Protein AF-A0A517TDH5-F1 (afdb_monomer)

Foldseek 3Di:
DDDPDDLVRLLVLLLVVVVPDPDQDDLVVSCVVVVHDQVVQCVRDVVGPCRSCVSNVHDRPDPPPVPDDLLNLLLLQLQQCVVVVHRDDQVSSCVSPVDHSVVVCVVQVDPVLSVVQSVCCVVPVDGDVPGDDPPPPVPDPCPPDDPPDPPPDPDDPPPPDDPDDDDD

Secondary structure (DSSP, 8-state):
---S--HHHHHHHHHHHHHH--S---HHHHHHHHT--HHHHHHH-TTHHHHHHHHHT------------HHHHHHHHHHHHHHHTSPPPHHHHHHHH---HHHHHHHHSSHHHHHHHHHHHHHHSS--SSPPP----TT-TTTT-PPP---TT-PPP-----------

Sequence (168 aa):
MPRRHSRQKLIEALRVFATTDEGPINMRRFCRHLGTGHTTVTYYFDGGWAELCDEAGIDPEQPSSKKYTHTELLQAYGSIGWHLRKYPTWPELTAFTGISHTTWRDYFQTKRTLELSYLHYETTGQIPNPLPEPTVNPADPQAGMLPSFLMPGMTPPNDTKKPTTNKG

pLDDT: mean 81.3, std 16.83, range [42.84, 96.31]

Radius of gyration: 24.06 Å; Cα contacts (8 Å, |Δi|>4): 110; chains: 1; bounding box: 54×59×59 Å

Mean predicted aligned error: 13.01 Å

Nearest PDB structures (foldseek):
  2xsj-assembly1_F  TM=7.634E-01  e=5.591E-01  Desulfomicrobium norvegicum
  3or2-assembly1_F  TM=7.621E-01  e=1.270E+00  Megalodesulfovibrio gigas
  2gfn-assembly1_A  TM=6.733E-01  e=2.318E+00  Rhodococcus jostii RHA1
  5cxg-assembly1_B  TM=3.054E-01  e=2.732E+00  Mycobacterium tuberculosis H37Rv

Structure (mmCIF, N/CA/C/O backbone):
data_AF-A0A517TDH5-F1
#
_entry.id   AF-A0A517TDH5-F1
#
loop_
_atom_site.group_PDB
_atom_site.id
_atom_site.type_symbol
_atom_site.label_atom_id
_atom_site.label_alt_id
_atom_site.label_comp_id
_atom_site.label_asym_id
_atom_site.label_entity_id
_atom_site.label_seq_id
_atom_site.pdbx_PDB_ins_code
_atom_site.Cartn_x
_atom_site.Cartn_y
_atom_site.Cartn_z
_atom_site.occupancy
_atom_site.B_iso_or_equiv
_atom_site.auth_seq_id
_atom_site.auth_comp_id
_atom_site.auth_asym_id
_atom_site.auth_atom_id
_atom_site.pdbx_PDB_model_num
ATOM 1 N N . MET A 1 1 ? 21.498 18.532 -28.269 1.00 49.94 1 MET A N 1
ATOM 2 C CA . MET A 1 1 ? 21.965 17.624 -27.197 1.00 49.94 1 MET A CA 1
ATOM 3 C C . MET A 1 1 ? 21.827 16.188 -27.691 1.00 49.94 1 MET A C 1
ATOM 5 O O . MET A 1 1 ? 20.699 15.784 -27.955 1.00 49.94 1 MET A O 1
ATOM 9 N N . PRO A 1 2 ? 22.922 15.439 -27.904 1.00 56.12 2 PRO A N 1
ATOM 10 C CA . PRO A 1 2 ? 22.844 14.035 -28.306 1.00 56.12 2 PRO A CA 1
ATOM 11 C C . PRO A 1 2 ? 22.155 13.205 -27.213 1.00 56.12 2 PRO A C 1
ATOM 13 O O . PRO A 1 2 ? 22.394 13.406 -26.019 1.00 56.12 2 PRO A O 1
ATOM 16 N N . ARG A 1 3 ? 21.264 12.294 -27.615 1.00 67.69 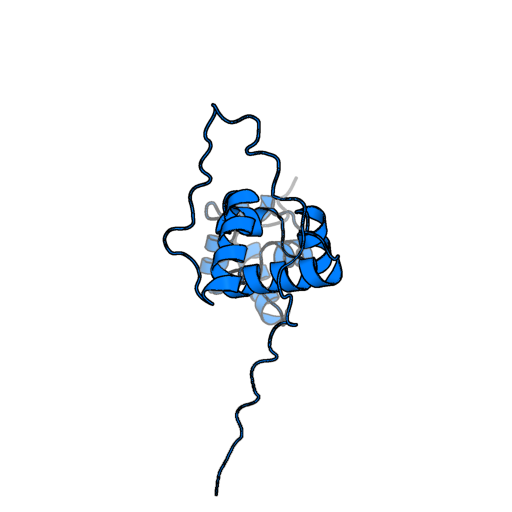3 ARG A N 1
ATOM 17 C CA . ARG A 1 3 ? 20.526 11.432 -26.683 1.00 67.69 3 ARG A CA 1
ATOM 18 C C . ARG A 1 3 ? 21.509 10.454 -26.032 1.00 67.69 3 ARG A C 1
ATOM 20 O O . ARG A 1 3 ? 22.170 9.690 -26.724 1.00 67.69 3 ARG A O 1
ATOM 27 N N . ARG A 1 4 ? 21.616 10.481 -24.697 1.00 76.19 4 ARG A N 1
ATOM 28 C CA . ARG A 1 4 ? 22.526 9.599 -23.929 1.00 76.19 4 ARG A CA 1
ATOM 29 C C . ARG A 1 4 ? 22.097 8.124 -23.922 1.00 76.19 4 ARG A C 1
ATOM 31 O O . ARG A 1 4 ? 22.927 7.239 -23.685 1.00 76.19 4 ARG A O 1
ATOM 38 N N . HIS A 1 5 ? 20.817 7.872 -24.190 1.00 83.75 5 HIS A N 1
ATOM 39 C CA . HIS A 1 5 ? 20.205 6.548 -24.186 1.00 83.75 5 HIS A CA 1
ATOM 40 C C . HIS A 1 5 ? 19.442 6.313 -25.487 1.00 83.75 5 HIS A C 1
ATOM 42 O O . HIS A 1 5 ? 18.888 7.246 -26.064 1.00 83.75 5 HIS A O 1
ATOM 48 N N . SER A 1 6 ? 19.429 5.062 -25.925 1.00 92.12 6 SER A N 1
ATOM 49 C CA . SER A 1 6 ? 18.528 4.538 -26.945 1.00 92.12 6 SER A CA 1
ATOM 50 C C . SER A 1 6 ? 17.673 3.447 -26.306 1.00 92.12 6 SER A C 1
ATOM 52 O O . SER A 1 6 ? 18.049 2.893 -25.271 1.00 92.12 6 SER A O 1
ATOM 54 N N . ARG A 1 7 ? 16.544 3.119 -26.935 1.00 94.00 7 ARG A N 1
ATOM 55 C CA . ARG A 1 7 ? 15.651 2.037 -26.502 1.00 94.00 7 ARG A CA 1
ATOM 56 C C . ARG A 1 7 ? 16.407 0.714 -26.319 1.00 94.00 7 ARG A C 1
ATOM 58 O O . ARG A 1 7 ? 16.384 0.144 -25.235 1.00 94.00 7 ARG A O 1
ATOM 65 N N . GLN A 1 8 ? 17.199 0.322 -27.323 1.00 94.81 8 GLN A N 1
ATOM 66 C CA . GLN A 1 8 ? 18.060 -0.871 -27.289 1.00 94.81 8 GLN A CA 1
ATOM 67 C C . GLN A 1 8 ? 19.021 -0.869 -26.091 1.00 94.81 8 GLN A C 1
ATOM 69 O O . GLN A 1 8 ? 19.140 -1.856 -25.372 1.00 94.81 8 GLN A O 1
ATOM 74 N N . LYS A 1 9 ? 19.664 0.278 -25.833 1.00 94.31 9 LYS A N 1
ATOM 75 C CA . LYS A 1 9 ? 20.631 0.428 -24.741 1.00 94.31 9 LYS A CA 1
ATOM 76 C C . LYS A 1 9 ? 19.979 0.273 -23.366 1.00 94.31 9 LYS A C 1
ATOM 78 O O . LYS A 1 9 ? 20.641 -0.180 -22.441 1.00 94.31 9 LYS A O 1
ATOM 83 N N . LEU A 1 10 ? 18.709 0.657 -23.212 1.00 95.19 10 LEU A N 1
ATOM 84 C CA . LEU A 1 10 ? 17.968 0.466 -21.961 1.00 95.19 10 LEU A CA 1
ATOM 85 C C . LEU A 1 10 ? 17.626 -1.009 -21.726 1.00 95.19 10 LEU A C 1
ATOM 87 O O . LEU A 1 10 ? 17.785 -1.478 -20.603 1.00 95.19 10 LEU A O 1
ATOM 91 N N . ILE A 1 11 ? 17.243 -1.738 -22.777 1.00 96.31 11 ILE A N 1
ATOM 92 C CA . ILE A 1 11 ? 16.960 -3.182 -22.716 1.00 96.31 11 ILE A CA 1
ATOM 93 C C . ILE A 1 11 ? 18.229 -3.955 -22.340 1.00 96.31 11 ILE A C 1
ATOM 95 O O . ILE A 1 11 ? 18.223 -4.754 -21.406 1.00 96.31 11 ILE A O 1
ATOM 99 N N . GLU A 1 12 ? 19.343 -3.681 -23.023 1.00 95.75 12 GLU A N 1
ATOM 100 C CA . GLU A 1 12 ? 20.635 -4.308 -22.722 1.00 95.75 12 GLU A CA 1
ATOM 101 C C . GLU A 1 12 ? 21.112 -3.977 -21.306 1.00 95.75 12 GLU A C 1
ATOM 103 O O . GLU A 1 12 ? 21.515 -4.872 -20.565 1.00 95.75 12 GLU A O 1
ATOM 108 N N . ALA A 1 13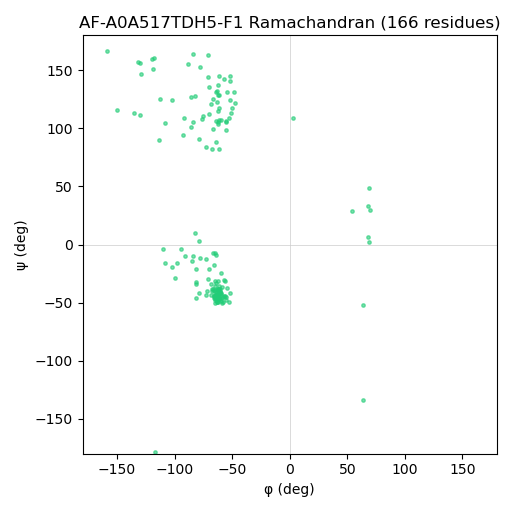 ? 21.009 -2.709 -20.895 1.00 95.12 13 ALA A N 1
ATOM 109 C CA . ALA A 1 13 ? 21.366 -2.303 -19.542 1.00 95.12 13 ALA A CA 1
ATOM 110 C C . ALA A 1 13 ? 20.515 -3.014 -18.483 1.00 95.12 13 ALA A C 1
ATOM 112 O O . ALA A 1 13 ? 21.045 -3.382 -17.437 1.00 95.12 13 ALA A O 1
ATOM 113 N N . LEU A 1 14 ? 19.220 -3.228 -18.741 1.00 95.31 14 LEU A N 1
ATOM 114 C CA . LEU A 1 14 ? 18.351 -3.951 -17.819 1.00 95.31 14 LEU A CA 1
ATOM 115 C C . LEU A 1 14 ? 18.742 -5.433 -17.714 1.00 95.31 14 LEU A C 1
ATOM 117 O O . LEU A 1 14 ? 18.775 -5.964 -16.607 1.00 95.31 14 LEU A O 1
ATOM 121 N N . ARG A 1 15 ? 19.113 -6.082 -18.825 1.00 94.75 15 ARG A N 1
ATOM 122 C CA . ARG A 1 15 ? 19.623 -7.465 -18.811 1.00 94.75 15 ARG A CA 1
ATOM 123 C C . ARG A 1 15 ? 20.904 -7.591 -17.991 1.00 94.75 15 ARG A C 1
ATOM 125 O O . ARG A 1 15 ? 21.001 -8.473 -17.145 1.00 94.75 15 ARG A O 1
ATOM 132 N N . VAL A 1 16 ? 21.857 -6.678 -18.186 1.00 94.19 16 VAL A N 1
ATOM 133 C CA . VAL A 1 16 ? 23.100 -6.658 -17.394 1.00 94.19 16 VAL A CA 1
ATOM 134 C C . VAL A 1 16 ? 22.799 -6.403 -15.917 1.00 94.19 16 VAL A C 1
ATOM 136 O O . VAL A 1 16 ? 23.340 -7.087 -15.047 1.00 94.19 16 VAL A O 1
ATOM 139 N N . PHE A 1 17 ? 21.900 -5.462 -15.625 1.00 93.44 17 PHE A N 1
ATOM 140 C CA . PHE A 1 17 ? 21.471 -5.167 -14.261 1.00 93.44 17 PHE A CA 1
ATOM 141 C C . PHE A 1 17 ? 20.868 -6.401 -13.574 1.00 93.44 17 PHE A C 1
ATOM 143 O O . PHE A 1 17 ? 21.279 -6.725 -12.463 1.00 93.44 17 PHE A O 1
ATOM 150 N N . ALA A 1 18 ? 19.988 -7.137 -14.257 1.00 91.44 18 ALA A N 1
ATOM 151 C CA . ALA A 1 18 ? 19.375 -8.363 -13.744 1.00 91.44 18 ALA A CA 1
ATOM 152 C C . ALA A 1 18 ? 20.387 -9.480 -13.445 1.00 91.44 18 ALA A C 1
ATOM 154 O O . ALA A 1 18 ? 20.177 -10.264 -12.530 1.00 91.44 18 ALA A O 1
ATOM 155 N N . THR A 1 19 ? 21.493 -9.552 -14.193 1.00 90.69 19 THR A N 1
ATOM 156 C CA . THR A 1 19 ? 22.564 -10.530 -13.925 1.00 90.69 19 THR A CA 1
ATOM 157 C C . THR A 1 19 ? 23.533 -10.106 -12.822 1.00 90.69 19 THR A C 1
ATOM 159 O O . THR A 1 19 ? 24.241 -10.949 -12.281 1.00 90.69 19 THR A O 1
ATOM 162 N N . THR A 1 20 ? 23.607 -8.808 -12.516 1.00 89.38 20 THR A N 1
ATOM 163 C CA . THR A 1 20 ? 24.620 -8.250 -11.603 1.00 89.38 20 THR A CA 1
ATOM 164 C C . THR A 1 20 ? 24.067 -8.010 -10.198 1.00 89.38 20 THR A C 1
ATOM 166 O O . THR A 1 20 ? 24.824 -8.029 -9.231 1.00 89.38 20 THR A O 1
ATOM 169 N N . ASP A 1 21 ? 22.768 -7.738 -10.069 1.00 84.50 21 ASP A N 1
ATOM 170 C CA . ASP A 1 21 ? 22.131 -7.399 -8.797 1.00 84.50 21 ASP A CA 1
ATOM 171 C C . ASP A 1 21 ? 21.369 -8.611 -8.233 1.00 84.50 21 ASP A C 1
ATOM 173 O O . ASP A 1 21 ? 20.493 -9.160 -8.891 1.00 84.50 21 ASP A O 1
ATOM 177 N N . GLU A 1 22 ? 21.683 -9.020 -7.001 1.00 77.44 22 GLU A N 1
ATOM 178 C CA . GLU A 1 22 ? 21.047 -10.168 -6.324 1.00 77.44 22 GLU A CA 1
ATOM 179 C C . GLU A 1 22 ? 19.699 -9.826 -5.651 1.00 77.44 22 GLU A C 1
ATOM 181 O O . GLU A 1 22 ? 19.178 -10.607 -4.857 1.00 77.44 22 GLU A O 1
ATOM 186 N N . GLY A 1 23 ? 19.131 -8.642 -5.899 1.00 80.31 23 GLY A N 1
ATOM 187 C CA . GLY A 1 23 ? 17.903 -8.188 -5.245 1.00 80.31 23 GLY A CA 1
ATOM 188 C C . GLY A 1 23 ? 16.724 -7.954 -6.194 1.00 80.31 23 GLY A C 1
ATOM 189 O O . GLY A 1 23 ? 16.851 -8.086 -7.409 1.00 80.31 23 GLY A O 1
ATOM 190 N N . PRO A 1 24 ? 15.578 -7.506 -5.649 1.00 82.50 24 PRO A N 1
ATOM 191 C CA . PRO A 1 24 ? 14.369 -7.297 -6.432 1.00 82.50 24 PRO A CA 1
ATOM 192 C C . PRO A 1 24 ? 14.595 -6.252 -7.523 1.00 82.50 24 PRO A C 1
ATOM 194 O O . PRO A 1 24 ? 15.070 -5.133 -7.254 1.00 82.50 24 PRO A O 1
ATOM 197 N N . ILE A 1 25 ? 14.228 -6.614 -8.751 1.00 88.06 25 ILE A N 1
ATOM 198 C CA . ILE A 1 25 ? 14.361 -5.760 -9.928 1.00 88.06 25 ILE A CA 1
ATOM 199 C C . ILE A 1 25 ? 13.143 -4.839 -9.983 1.00 88.06 25 ILE A C 1
ATOM 201 O O . ILE A 1 25 ? 12.039 -5.236 -10.337 1.00 88.06 25 ILE A O 1
ATOM 205 N N . ASN A 1 26 ? 13.348 -3.567 -9.648 1.00 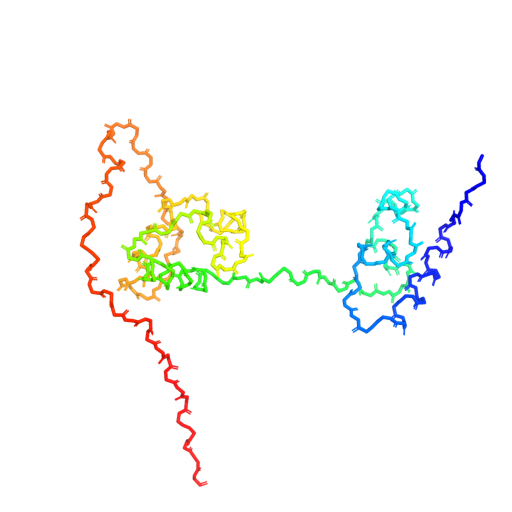90.12 26 ASN A N 1
ATOM 206 C CA . ASN A 1 26 ? 12.323 -2.540 -9.797 1.00 90.12 26 ASN A CA 1
ATOM 207 C C . ASN A 1 26 ? 12.864 -1.314 -10.531 1.00 90.12 26 ASN A C 1
ATOM 209 O O . ASN A 1 26 ? 14.063 -1.017 -10.490 1.00 90.12 26 ASN A O 1
ATOM 213 N N . MET A 1 27 ? 11.947 -0.562 -11.148 1.00 91.81 27 MET A N 1
ATOM 214 C CA . MET A 1 27 ? 12.269 0.613 -11.959 1.00 91.81 27 MET A CA 1
ATOM 215 C C . MET A 1 27 ? 13.168 1.606 -11.223 1.00 91.81 27 MET A C 1
ATOM 217 O O . MET A 1 27 ? 14.112 2.139 -11.803 1.00 91.81 27 MET A O 1
ATOM 221 N N . ARG A 1 28 ? 12.907 1.845 -9.932 1.00 90.62 28 ARG A N 1
ATOM 222 C CA . ARG A 1 28 ? 13.663 2.813 -9.132 1.00 90.62 28 ARG A CA 1
ATOM 223 C C . ARG A 1 28 ? 15.118 2.385 -8.955 1.00 90.62 28 ARG A C 1
ATOM 225 O O . ARG A 1 28 ? 16.010 3.219 -9.100 1.00 90.62 28 ARG A O 1
ATOM 232 N N . ARG A 1 29 ? 15.372 1.112 -8.635 1.00 90.69 29 ARG A N 1
ATOM 233 C CA . ARG A 1 29 ? 16.738 0.581 -8.497 1.00 90.69 29 ARG A CA 1
ATOM 234 C C . ARG A 1 29 ? 17.465 0.586 -9.831 1.00 90.69 29 ARG A C 1
ATOM 236 O O . ARG A 1 29 ? 18.588 1.075 -9.876 1.00 90.69 29 ARG A O 1
ATOM 243 N N . PHE A 1 30 ? 16.801 0.157 -10.902 1.00 93.56 30 PHE A N 1
ATOM 244 C CA . PHE A 1 30 ? 17.366 0.201 -12.247 1.00 93.56 30 PHE A CA 1
ATOM 245 C C . PHE A 1 30 ? 17.749 1.630 -12.663 1.00 93.56 30 PHE A C 1
ATOM 247 O O . PHE A 1 30 ? 18.889 1.887 -13.045 1.00 93.56 30 PHE A O 1
ATOM 254 N N . CYS A 1 31 ? 16.836 2.594 -12.504 1.00 93.19 31 CYS A N 1
ATOM 255 C CA . CYS A 1 31 ? 17.091 3.999 -12.826 1.00 93.19 31 CYS A CA 1
ATOM 256 C C . CYS A 1 31 ? 18.245 4.571 -11.991 1.00 93.19 31 CYS A C 1
ATOM 258 O O . CYS A 1 31 ? 19.108 5.267 -12.527 1.00 93.19 31 CYS A O 1
ATOM 260 N N . ARG A 1 32 ? 18.313 4.227 -10.696 1.00 92.25 32 ARG A N 1
ATOM 261 C CA . ARG A 1 32 ? 19.420 4.615 -9.809 1.00 92.25 32 ARG A CA 1
ATOM 262 C C . ARG A 1 32 ? 20.753 4.012 -10.252 1.00 92.25 32 ARG A C 1
ATOM 264 O O . ARG A 1 32 ? 21.745 4.729 -10.250 1.00 92.25 32 ARG A O 1
ATOM 271 N N . HIS A 1 33 ? 20.769 2.735 -10.630 1.00 91.06 33 HIS A N 1
ATOM 272 C CA . HIS A 1 33 ? 21.962 2.044 -11.122 1.00 91.06 33 HIS A CA 1
ATOM 273 C C . HIS A 1 33 ? 22.473 2.671 -12.424 1.00 91.06 33 HIS A C 1
ATOM 275 O O . HIS A 1 33 ? 23.662 2.931 -12.569 1.00 91.06 33 HIS A O 1
ATOM 281 N N . LEU A 1 34 ? 21.561 2.995 -13.342 1.00 91.62 34 LEU A N 1
ATOM 282 C CA . LEU A 1 34 ? 21.897 3.611 -14.622 1.00 91.62 34 LEU A CA 1
ATOM 283 C C . LEU A 1 34 ? 22.200 5.121 -14.516 1.00 91.62 34 LEU A C 1
ATOM 285 O O . LEU A 1 34 ? 22.672 5.723 -15.478 1.00 91.62 34 LEU A O 1
ATOM 289 N N . GLY A 1 35 ? 21.901 5.753 -13.375 1.00 92.19 35 GLY A N 1
ATOM 290 C CA . GLY A 1 35 ? 22.023 7.203 -13.194 1.00 92.19 35 GLY A CA 1
ATOM 291 C C . GLY A 1 35 ? 21.018 8.003 -14.031 1.00 92.19 35 GLY A C 1
ATOM 292 O O . GLY A 1 35 ? 21.333 9.096 -14.502 1.00 92.19 35 GLY A O 1
ATOM 293 N N . THR A 1 36 ? 19.820 7.456 -14.252 1.00 91.62 36 THR A N 1
ATOM 294 C CA . THR A 1 36 ? 18.761 8.062 -15.076 1.00 91.62 36 THR A CA 1
ATOM 295 C C . THR A 1 36 ? 17.494 8.328 -14.268 1.00 91.62 36 THR A C 1
ATOM 297 O O . THR A 1 36 ? 17.287 7.770 -13.193 1.00 91.62 36 THR A O 1
ATOM 300 N N . GLY A 1 37 ? 16.640 9.223 -14.771 1.00 91.38 37 GLY A N 1
ATOM 301 C CA . GLY A 1 37 ? 15.326 9.486 -14.185 1.00 91.38 37 GLY A CA 1
ATOM 302 C C . GLY A 1 37 ? 14.251 8.555 -14.745 1.00 91.38 37 GLY A C 1
ATOM 303 O O . GLY A 1 37 ? 14.349 8.111 -15.888 1.00 91.38 37 GLY A O 1
ATOM 304 N N . HIS A 1 38 ? 13.175 8.341 -13.982 1.00 92.06 38 HIS A N 1
ATOM 305 C CA . HIS A 1 38 ? 12.033 7.511 -14.402 1.00 92.06 38 HIS A CA 1
ATOM 306 C C . HIS A 1 38 ? 11.408 7.986 -15.724 1.00 92.06 38 HIS A C 1
ATOM 308 O O . HIS A 1 38 ? 10.961 7.172 -16.526 1.00 92.06 38 HIS A O 1
ATOM 314 N N . THR A 1 39 ? 11.453 9.298 -15.984 1.00 92.38 39 THR A N 1
ATOM 315 C CA . THR A 1 39 ? 10.978 9.915 -17.231 1.00 92.38 39 THR A CA 1
ATOM 316 C C . THR A 1 39 ? 11.693 9.392 -18.472 1.00 92.38 39 THR A C 1
ATOM 318 O O . THR A 1 39 ? 11.139 9.444 -19.563 1.00 92.38 39 THR A O 1
ATOM 321 N N . THR A 1 40 ? 12.918 8.877 -18.327 1.00 93.06 40 THR A N 1
ATOM 322 C CA . THR A 1 40 ? 13.656 8.272 -19.441 1.00 93.06 40 THR A CA 1
ATOM 323 C C . THR A 1 40 ? 12.992 6.968 -19.866 1.00 93.06 40 THR A C 1
ATOM 325 O O . THR A 1 40 ? 12.812 6.749 -21.056 1.00 93.06 40 THR A O 1
ATOM 328 N N . VAL A 1 41 ? 12.574 6.129 -18.915 1.00 92.94 41 VAL A N 1
ATOM 329 C CA . VAL A 1 41 ? 11.895 4.860 -19.216 1.00 92.94 41 VAL A CA 1
ATOM 330 C C . VAL A 1 41 ? 10.551 5.133 -19.886 1.00 92.94 41 VAL A C 1
ATOM 332 O O . VAL A 1 41 ? 10.315 4.638 -20.979 1.00 92.94 41 VAL A O 1
ATOM 335 N N . THR A 1 42 ? 9.729 6.012 -19.308 1.00 93.12 42 THR A N 1
ATOM 336 C CA . THR A 1 42 ? 8.415 6.366 -19.879 1.00 93.12 42 THR A CA 1
ATOM 337 C C . THR A 1 42 ? 8.499 7.093 -21.222 1.00 93.12 42 THR A C 1
ATOM 339 O O . THR A 1 42 ? 7.502 7.205 -21.914 1.00 93.12 42 THR A O 1
ATOM 342 N N . TYR A 1 43 ? 9.659 7.654 -21.578 1.00 93.50 43 TYR A N 1
ATOM 343 C CA . TYR A 1 43 ? 9.862 8.305 -22.874 1.00 93.50 43 TYR A CA 1
ATOM 344 C C . TYR A 1 43 ? 10.164 7.306 -24.000 1.00 93.50 43 TYR A C 1
ATOM 346 O O . TYR A 1 43 ? 9.844 7.576 -25.153 1.00 93.50 43 TYR A O 1
ATOM 354 N N . TYR A 1 44 ? 10.835 6.190 -23.693 1.00 94.19 44 TYR A N 1
ATOM 355 C CA . TYR A 1 44 ? 11.218 5.178 -24.691 1.00 94.19 44 TYR A CA 1
ATOM 356 C C . TYR A 1 44 ? 10.262 3.983 -24.760 1.00 94.19 44 TYR A C 1
ATOM 358 O O . TYR A 1 44 ? 10.331 3.232 -25.734 1.00 94.19 44 TYR A O 1
ATOM 366 N N . PHE A 1 45 ? 9.424 3.813 -23.739 1.00 94.38 45 PHE A N 1
ATOM 367 C CA . PHE A 1 45 ? 8.478 2.714 -23.587 1.00 94.38 45 PHE A CA 1
ATOM 368 C C . PHE A 1 45 ? 7.139 3.299 -23.135 1.00 94.38 45 PHE A C 1
ATOM 370 O O . PHE A 1 45 ? 7.041 3.831 -22.024 1.00 94.38 45 PHE A O 1
ATOM 377 N N . ASP A 1 46 ? 6.123 3.215 -23.991 1.00 91.38 46 ASP A N 1
ATOM 378 C CA . ASP A 1 46 ? 4.782 3.753 -23.733 1.00 91.38 46 ASP A CA 1
ATOM 379 C C . ASP A 1 46 ? 4.073 2.957 -22.622 1.00 91.38 46 ASP A C 1
ATOM 381 O O . ASP A 1 46 ? 3.370 3.525 -21.785 1.00 91.38 46 ASP A O 1
ATOM 385 N N . GLY A 1 47 ? 4.333 1.648 -22.544 1.00 88.25 47 GLY A N 1
ATOM 386 C CA . GLY A 1 47 ? 3.953 0.769 -21.434 1.00 88.25 47 GLY A CA 1
ATOM 387 C C . GLY A 1 47 ? 4.872 0.887 -20.210 1.00 88.25 47 GLY A C 1
ATOM 388 O O . GLY A 1 47 ? 4.701 0.171 -19.219 1.00 88.25 47 GLY A O 1
ATOM 389 N N . GLY A 1 48 ? 5.851 1.795 -20.250 1.00 92.69 48 GLY A N 1
ATOM 390 C CA . GLY A 1 48 ? 6.742 2.120 -19.145 1.00 92.69 48 GLY A CA 1
ATOM 391 C C . GLY A 1 48 ? 7.623 0.950 -18.708 1.00 92.69 48 GLY A C 1
ATOM 392 O O . GLY A 1 48 ? 8.262 0.282 -19.515 1.00 92.69 48 GLY A O 1
ATOM 393 N N . TRP A 1 49 ? 7.700 0.730 -17.393 1.00 93.69 49 TRP A N 1
ATOM 394 C CA . TRP A 1 49 ? 8.548 -0.314 -16.811 1.00 93.69 49 TRP A CA 1
ATOM 395 C C . TRP A 1 49 ? 8.154 -1.725 -17.253 1.00 93.69 49 TRP A C 1
ATOM 397 O O . TRP A 1 49 ? 9.034 -2.543 -17.493 1.00 93.69 49 TRP A O 1
ATOM 407 N N . ALA A 1 50 ? 6.852 -1.993 -17.375 1.00 91.56 50 ALA A N 1
ATOM 408 C CA . ALA A 1 50 ? 6.358 -3.310 -17.759 1.00 91.56 50 ALA A CA 1
ATOM 409 C C . ALA A 1 50 ? 6.808 -3.683 -19.180 1.00 91.56 50 ALA A C 1
ATOM 411 O O . ALA A 1 50 ? 7.364 -4.758 -19.365 1.00 91.56 50 ALA A O 1
ATOM 412 N N . GLU A 1 51 ? 6.665 -2.768 -20.148 1.00 94.25 51 GLU A N 1
ATOM 413 C CA . GLU A 1 51 ? 7.119 -2.982 -21.535 1.00 94.25 51 GLU A CA 1
ATOM 414 C C . GLU A 1 51 ? 8.639 -3.200 -21.611 1.00 94.25 51 GLU A C 1
ATOM 416 O O . GLU A 1 51 ? 9.106 -4.125 -22.273 1.00 94.25 51 GLU A O 1
ATOM 421 N N . LEU A 1 52 ? 9.423 -2.398 -20.881 1.00 95.25 52 LEU A N 1
ATOM 422 C CA . LEU A 1 52 ? 10.878 -2.563 -20.832 1.00 95.25 52 LEU A CA 1
ATOM 423 C C . LEU A 1 52 ? 11.287 -3.938 -20.265 1.00 95.25 52 LEU A C 1
ATOM 425 O O . LEU A 1 52 ? 12.232 -4.548 -20.769 1.00 95.25 52 LEU A O 1
ATOM 429 N N . CYS A 1 53 ? 10.605 -4.422 -19.225 1.00 94.00 53 CYS A N 1
ATOM 430 C CA . CYS A 1 53 ? 10.845 -5.748 -18.654 1.00 94.00 53 CYS A CA 1
ATOM 431 C C . CYS A 1 53 ? 10.486 -6.873 -19.634 1.00 94.00 53 CYS A C 1
ATOM 433 O O . CYS A 1 53 ? 11.314 -7.761 -19.848 1.00 94.00 53 CYS A O 1
ATOM 435 N N . ASP A 1 54 ? 9.325 -6.778 -20.286 1.00 94.12 54 ASP A N 1
ATOM 436 C CA . ASP A 1 54 ? 8.870 -7.734 -21.304 1.00 94.12 54 ASP A CA 1
ATOM 437 C C . ASP A 1 54 ? 9.900 -7.878 -22.431 1.00 94.12 54 ASP A C 1
ATOM 439 O O . ASP A 1 54 ? 10.328 -8.981 -22.774 1.00 94.12 54 ASP A O 1
ATOM 443 N N . GLU A 1 55 ? 10.395 -6.762 -22.962 1.00 95.81 55 GLU A N 1
ATOM 444 C CA . GLU A 1 55 ? 11.401 -6.786 -24.026 1.00 95.81 55 GLU A CA 1
ATOM 445 C C . GLU A 1 55 ? 12.782 -7.247 -23.572 1.00 95.81 55 GLU A C 1
ATOM 447 O O . GLU A 1 55 ? 13.563 -7.828 -24.341 1.00 95.81 55 GLU A O 1
ATOM 452 N N . ALA A 1 56 ? 13.110 -7.002 -22.308 1.00 93.69 56 ALA A N 1
ATOM 453 C CA . ALA A 1 56 ? 14.314 -7.545 -21.715 1.00 93.69 56 ALA A CA 1
ATOM 454 C C . ALA A 1 56 ? 14.202 -9.054 -21.449 1.00 93.69 56 ALA A C 1
ATOM 456 O O . ALA A 1 56 ? 15.246 -9.678 -21.250 1.00 93.69 56 ALA A O 1
ATOM 457 N N . GLY A 1 57 ? 13.001 -9.639 -21.533 1.00 93.75 57 GLY A N 1
ATOM 458 C CA . GLY A 1 57 ? 12.731 -11.035 -21.194 1.00 93.75 57 GLY A CA 1
ATOM 459 C C . GLY A 1 57 ? 12.837 -11.289 -19.691 1.00 93.75 57 GLY A C 1
ATOM 460 O O . GLY A 1 57 ? 13.252 -12.370 -19.279 1.00 93.75 57 GLY A O 1
ATOM 461 N N . ILE A 1 58 ? 12.547 -10.270 -18.882 1.00 89.56 58 ILE A N 1
ATOM 462 C CA . ILE A 1 58 ? 12.633 -10.312 -17.425 1.00 89.56 58 ILE A CA 1
ATOM 463 C C . ILE A 1 58 ? 11.219 -10.205 -16.887 1.00 89.56 58 ILE A C 1
ATOM 465 O O . ILE A 1 58 ? 10.528 -9.235 -17.180 1.00 89.56 58 ILE A O 1
ATOM 469 N N . ASP A 1 59 ? 10.816 -11.165 -16.061 1.00 82.69 59 ASP A N 1
ATOM 470 C CA . ASP A 1 59 ? 9.590 -11.026 -15.284 1.00 82.69 59 ASP A CA 1
ATOM 471 C C . ASP A 1 59 ? 9.841 -9.953 -14.212 1.00 82.69 59 ASP A C 1
ATOM 473 O O . ASP A 1 59 ? 10.720 -10.143 -13.357 1.00 82.69 59 ASP A O 1
ATOM 477 N N . PRO A 1 60 ? 9.182 -8.779 -14.276 1.00 71.31 60 PRO A N 1
ATOM 478 C CA . PRO A 1 60 ? 9.322 -7.803 -13.218 1.00 71.31 60 PRO A CA 1
ATOM 479 C C . PRO A 1 60 ? 8.779 -8.457 -11.959 1.00 71.31 60 PRO A C 1
ATOM 481 O O . PRO A 1 60 ? 7.582 -8.732 -11.885 1.00 71.31 60 PRO A O 1
ATOM 484 N N . GLU A 1 61 ? 9.639 -8.683 -10.964 1.00 66.94 61 GLU A N 1
ATOM 485 C CA . GLU A 1 61 ? 9.168 -9.116 -9.657 1.00 66.94 61 GLU A CA 1
ATOM 486 C C . GLU A 1 61 ? 8.102 -8.110 -9.237 1.00 66.94 61 GLU A C 1
ATOM 488 O O . GLU A 1 61 ? 8.393 -6.923 -9.020 1.00 66.94 61 GLU A O 1
ATOM 493 N N . GLN A 1 62 ? 6.837 -8.556 -9.250 1.00 57.84 62 GLN A N 1
ATOM 494 C CA . GLN A 1 62 ? 5.749 -7.681 -8.871 1.00 57.84 62 GLN A CA 1
ATOM 495 C C . GLN A 1 62 ? 6.131 -7.174 -7.496 1.00 57.84 62 GLN A C 1
ATOM 497 O O . GLN A 1 6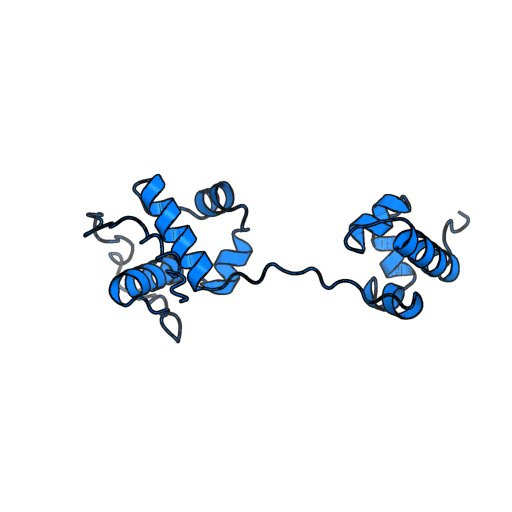2 ? 6.533 -7.998 -6.666 1.00 57.84 62 GLN A O 1
ATOM 502 N N . PRO A 1 63 ? 6.069 -5.852 -7.242 1.00 56.19 63 PRO A N 1
ATOM 503 C CA . PRO A 1 63 ? 6.294 -5.367 -5.901 1.00 56.19 63 PRO A CA 1
ATOM 504 C C . PRO A 1 63 ? 5.374 -6.212 -5.045 1.00 56.19 63 PRO A C 1
ATOM 506 O O . PRO A 1 63 ? 4.157 -6.176 -5.243 1.00 56.19 63 PRO A O 1
ATOM 509 N N . SER A 1 64 ? 5.954 -7.054 -4.187 1.00 53.72 64 SER A N 1
ATOM 510 C CA . SER A 1 64 ? 5.179 -7.834 -3.251 1.00 53.72 64 SER A CA 1
ATOM 511 C C . SER A 1 64 ? 4.625 -6.774 -2.316 1.00 53.72 64 SER A C 1
ATOM 513 O O . SER A 1 64 ? 5.241 -6.431 -1.306 1.00 53.72 64 SER A O 1
ATOM 515 N N . SER A 1 65 ? 3.529 -6.124 -2.715 1.00 59.12 65 SER A N 1
ATOM 516 C CA . SER A 1 65 ? 2.742 -5.288 -1.843 1.00 59.12 65 SER A CA 1
ATOM 517 C C . SER A 1 65 ? 2.433 -6.252 -0.731 1.00 59.12 65 SER A C 1
ATOM 519 O O . SER A 1 65 ? 1.738 -7.241 -0.975 1.00 59.12 65 SER A O 1
ATOM 521 N N . LYS A 1 66 ? 3.099 -6.087 0.409 1.00 62.78 66 LYS A N 1
ATOM 522 C CA . LYS A 1 66 ? 2.964 -7.009 1.522 1.00 62.78 66 LYS A CA 1
ATOM 523 C C . LYS A 1 66 ? 1.464 -7.040 1.793 1.00 62.78 66 LYS A C 1
ATOM 525 O O . LYS A 1 66 ? 0.892 -6.013 2.156 1.00 62.78 66 LYS A O 1
ATOM 530 N N . LYS A 1 67 ? 0.801 -8.136 1.412 1.00 79.25 67 LYS A N 1
ATOM 531 C CA . LYS A 1 67 ? -0.656 -8.220 1.467 1.00 79.25 67 LYS A CA 1
ATOM 532 C C . LYS A 1 67 ? -0.964 -8.485 2.923 1.00 79.25 67 LYS A C 1
ATOM 534 O O . LYS A 1 67 ? -0.920 -9.628 3.357 1.00 79.25 67 LYS A O 1
ATOM 539 N N . TYR A 1 68 ? -1.154 -7.412 3.678 1.00 88.19 68 TYR A N 1
ATOM 540 C CA . TYR A 1 68 ? -1.598 -7.518 5.054 1.00 88.19 68 TYR A CA 1
ATOM 541 C C . TYR A 1 68 ? -2.994 -8.126 5.057 1.00 88.19 68 TYR A C 1
ATOM 543 O O . TYR A 1 68 ? -3.871 -7.709 4.310 1.00 88.19 68 TYR A O 1
ATOM 551 N N . THR A 1 69 ? -3.217 -9.126 5.885 1.00 90.38 69 THR A N 1
ATOM 552 C CA . THR A 1 69 ? -4.565 -9.629 6.129 1.00 90.38 69 THR A CA 1
ATOM 553 C C . THR A 1 69 ? -5.296 -8.680 7.080 1.00 90.38 69 THR A C 1
ATOM 555 O O . THR A 1 69 ? -4.683 -8.021 7.922 1.00 90.38 69 THR A O 1
ATOM 558 N N . HIS A 1 70 ? -6.628 -8.627 6.994 1.00 91.56 70 HIS A N 1
ATOM 559 C CA . HIS A 1 70 ? -7.442 -7.865 7.951 1.00 91.56 70 HIS A CA 1
ATOM 560 C C . HIS A 1 70 ? -7.140 -8.280 9.400 1.00 91.56 70 HIS A C 1
ATOM 562 O O . HIS A 1 70 ? -7.055 -7.430 10.280 1.00 91.56 70 HIS A O 1
ATOM 568 N N . THR A 1 71 ? -6.908 -9.573 9.638 1.00 91.38 71 THR A N 1
ATOM 569 C CA . THR A 1 71 ? -6.531 -10.127 10.943 1.00 91.38 71 THR A CA 1
ATOM 570 C C . THR A 1 71 ? -5.206 -9.573 11.444 1.00 91.38 71 THR A C 1
ATOM 572 O O . THR A 1 71 ? -5.138 -9.143 12.589 1.00 91.38 71 THR A O 1
ATOM 575 N N . GLU A 1 72 ? -4.167 -9.534 10.605 1.00 93.56 72 GLU A N 1
ATOM 576 C CA . GLU A 1 72 ? -2.861 -8.982 10.994 1.00 93.56 72 GLU A CA 1
ATOM 577 C C . GLU A 1 72 ? -2.969 -7.499 11.355 1.00 93.56 72 GLU A C 1
ATOM 579 O O . GLU A 1 72 ? -2.384 -7.055 12.342 1.00 93.56 72 GLU A O 1
ATOM 584 N N . LEU A 1 73 ? -3.759 -6.738 10.593 1.00 95.12 73 LEU A N 1
ATOM 585 C CA . LEU A 1 73 ? -3.999 -5.326 10.876 1.00 95.12 73 LEU A CA 1
ATOM 586 C C . LEU A 1 73 ? -4.764 -5.135 12.197 1.00 95.12 73 LEU A C 1
ATOM 588 O O . LEU A 1 73 ? -4.369 -4.308 13.015 1.00 95.12 73 LEU A O 1
ATOM 592 N N . LEU A 1 74 ? -5.815 -5.916 12.459 1.00 95.44 74 LEU A N 1
ATOM 593 C CA . LEU A 1 74 ? -6.567 -5.830 13.719 1.00 95.44 74 LEU A CA 1
ATOM 594 C C . LEU A 1 74 ? -5.739 -6.277 14.929 1.00 95.44 74 LEU A C 1
ATOM 596 O O . LEU A 1 74 ? -5.808 -5.648 15.984 1.00 95.44 74 LEU A O 1
ATOM 600 N N . GLN A 1 75 ? -4.912 -7.312 14.778 1.00 93.69 75 GLN A N 1
ATOM 601 C CA . GLN A 1 75 ? -3.979 -7.741 15.819 1.00 93.69 75 GLN A CA 1
ATOM 602 C C . GLN A 1 75 ? -2.952 -6.648 16.120 1.00 93.69 75 GLN A C 1
ATOM 604 O O . GLN A 1 75 ? -2.772 -6.289 17.282 1.00 93.69 75 GLN A O 1
ATOM 609 N N . ALA A 1 76 ? -2.340 -6.058 15.088 1.00 94.38 76 ALA A N 1
ATOM 610 C CA . ALA A 1 76 ? -1.412 -4.945 15.259 1.00 94.38 76 ALA A CA 1
ATOM 611 C C . ALA A 1 76 ? -2.087 -3.745 15.943 1.00 94.38 76 ALA A C 1
ATOM 613 O O . ALA A 1 76 ? -1.512 -3.154 16.858 1.00 94.38 76 ALA A O 1
ATOM 614 N N . TYR A 1 77 ? -3.323 -3.418 15.556 1.00 96.06 77 TYR A N 1
ATOM 615 C CA . TYR A 1 77 ? -4.115 -2.362 16.184 1.00 96.06 77 TYR A CA 1
ATOM 616 C C . TYR A 1 77 ? -4.316 -2.610 17.687 1.00 96.06 77 TYR A C 1
ATOM 618 O O . TYR A 1 77 ? -4.021 -1.728 18.497 1.00 96.06 77 TYR A O 1
ATOM 626 N N . GLY A 1 78 ? -4.742 -3.820 18.066 1.00 93.81 78 GLY A N 1
ATOM 627 C CA . GLY A 1 78 ? -4.926 -4.216 19.464 1.00 93.81 78 GLY A CA 1
ATOM 628 C C . GLY A 1 78 ? -3.626 -4.203 20.267 1.00 93.81 78 GLY A C 1
ATOM 629 O O . GLY A 1 78 ? -3.578 -3.633 21.356 1.00 93.81 78 GLY A O 1
ATOM 630 N N . SER A 1 79 ? -2.538 -4.753 19.717 1.00 94.00 79 SER A N 1
ATOM 631 C CA . SER A 1 79 ? -1.223 -4.756 20.373 1.00 94.00 79 SER A CA 1
ATOM 632 C C . SER A 1 79 ? -0.696 -3.343 20.638 1.00 94.00 79 SER A C 1
ATOM 634 O O . SER A 1 79 ? -0.145 -3.078 21.707 1.00 94.00 79 SER A O 1
ATOM 636 N N . ILE A 1 80 ? -0.888 -2.414 19.699 1.00 95.69 80 ILE A N 1
ATOM 637 C CA . ILE A 1 80 ? -0.465 -1.017 19.868 1.00 95.69 80 ILE A CA 1
ATOM 638 C C . ILE A 1 80 ? -1.371 -0.303 20.865 1.00 95.69 80 ILE A C 1
ATOM 640 O O . ILE A 1 80 ? -0.873 0.407 21.739 1.00 95.69 80 ILE A O 1
ATOM 644 N N . GLY A 1 81 ? -2.687 -0.508 20.774 1.00 93.81 81 GLY A N 1
ATOM 645 C CA . GLY A 1 81 ? -3.625 0.053 21.741 1.00 93.81 81 GLY A CA 1
ATOM 646 C C . GLY A 1 81 ? -3.328 -0.417 23.163 1.00 93.81 81 GLY A C 1
ATOM 647 O O . GLY A 1 81 ? -3.374 0.377 24.106 1.00 93.81 81 GLY A O 1
ATOM 648 N N . TRP A 1 82 ? -2.908 -1.677 23.305 1.00 91.00 82 TRP A N 1
ATOM 649 C CA . TRP A 1 82 ? -2.454 -2.222 24.574 1.00 91.00 82 TRP A CA 1
ATOM 650 C C . TRP A 1 82 ? -1.208 -1.500 25.090 1.00 91.00 82 TRP A C 1
ATOM 652 O O . TRP A 1 82 ? -1.170 -1.035 26.232 1.00 91.00 82 TRP A O 1
ATOM 662 N N . HIS A 1 83 ? -0.201 -1.351 24.233 1.00 93.25 83 HIS A N 1
ATOM 663 C CA . HIS A 1 83 ? 1.041 -0.678 24.592 1.00 93.25 83 HIS A CA 1
ATOM 664 C C . HIS A 1 83 ? 0.819 0.788 24.998 1.00 93.25 83 HIS A C 1
ATOM 666 O O . HIS A 1 83 ? 1.384 1.249 25.988 1.00 93.25 83 HIS A O 1
ATOM 672 N N . LEU A 1 84 ? -0.046 1.507 24.277 1.00 92.81 84 LEU A N 1
ATOM 673 C CA . LEU A 1 84 ? -0.335 2.921 24.522 1.00 92.81 84 LEU A CA 1
ATOM 674 C C . LEU A 1 84 ? -1.396 3.164 25.605 1.00 92.81 84 LEU A C 1
ATOM 676 O O . LEU A 1 84 ? -1.598 4.313 25.998 1.00 92.81 84 LEU A O 1
ATOM 680 N N . ARG A 1 85 ? -2.089 2.114 26.072 1.00 93.00 85 ARG A N 1
ATOM 681 C CA . ARG A 1 85 ? -3.235 2.199 27.001 1.00 93.00 85 ARG A CA 1
ATOM 682 C C . ARG A 1 85 ? -4.350 3.130 26.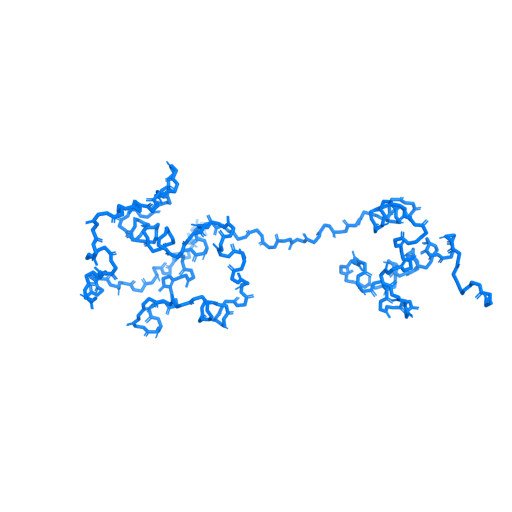513 1.00 93.00 85 ARG A C 1
ATOM 684 O O . ARG A 1 85 ? -5.064 3.728 27.314 1.00 93.00 85 ARG A O 1
ATOM 691 N N . LYS A 1 86 ? -4.495 3.261 25.195 1.00 92.00 86 LYS A N 1
ATOM 692 C CA . LYS A 1 86 ? -5.508 4.082 24.518 1.00 92.00 86 LYS A CA 1
ATOM 693 C C . LYS A 1 86 ? -5.707 3.581 23.093 1.00 92.00 86 LYS A C 1
ATOM 695 O O . LYS A 1 86 ? -4.857 2.869 22.567 1.00 92.00 86 LYS A O 1
ATOM 700 N N . TYR A 1 87 ? -6.770 4.023 22.428 1.00 90.50 87 TYR A N 1
ATOM 701 C CA . TYR A 1 87 ? -6.911 3.769 20.998 1.00 90.50 87 TYR A CA 1
ATOM 702 C C . TYR A 1 87 ? -5.855 4.515 20.182 1.00 90.50 87 TYR A C 1
ATOM 704 O O . TYR A 1 87 ? -5.764 5.744 20.294 1.00 90.50 87 TYR A O 1
ATOM 712 N N . PRO A 1 88 ? -5.084 3.809 19.340 1.00 94.38 88 PRO A N 1
ATOM 713 C CA . PRO A 1 88 ? -4.037 4.440 18.568 1.00 94.38 88 PRO A CA 1
ATOM 714 C C . PRO A 1 88 ? -4.616 5.331 17.465 1.00 94.38 88 PRO A C 1
ATOM 716 O O . PRO A 1 88 ? -5.653 5.061 16.848 1.00 94.38 88 PRO A O 1
ATOM 719 N N . THR A 1 89 ? -3.924 6.434 17.221 1.00 94.44 89 THR A N 1
ATOM 720 C CA . THR A 1 89 ? -4.158 7.340 16.095 1.00 94.44 89 THR A CA 1
ATOM 721 C C . THR A 1 89 ? -3.446 6.839 14.834 1.00 94.44 89 THR A C 1
ATOM 723 O O . THR A 1 89 ? -2.544 6.005 14.903 1.00 94.44 89 THR A O 1
ATOM 726 N N . TRP A 1 90 ? -3.809 7.360 13.655 1.00 94.12 90 TRP A N 1
ATOM 727 C CA . TRP A 1 90 ? -3.133 6.982 12.403 1.00 94.12 90 TRP A CA 1
ATOM 728 C C . TRP A 1 90 ? -1.612 7.211 12.411 1.00 94.12 90 TRP A C 1
ATOM 730 O O . TRP A 1 90 ? -0.888 6.313 11.968 1.00 94.12 90 TRP A O 1
ATOM 740 N N . PRO A 1 91 ? -1.097 8.357 12.909 1.00 94.38 91 PRO A N 1
ATOM 741 C CA . PRO A 1 91 ? 0.344 8.564 13.004 1.00 94.38 91 PRO A CA 1
ATOM 742 C C . PRO A 1 91 ? 1.020 7.556 13.935 1.00 94.38 91 PRO A C 1
ATOM 744 O O . PRO A 1 91 ? 2.083 7.047 13.599 1.00 94.38 91 PRO A O 1
ATOM 747 N N . GLU A 1 92 ? 0.389 7.212 15.062 1.00 95.69 92 GLU A N 1
ATOM 748 C CA . GLU A 1 92 ? 0.915 6.210 15.998 1.00 95.69 92 GLU A CA 1
ATOM 749 C C . GLU A 1 92 ? 0.957 4.819 15.356 1.00 95.69 92 GLU A C 1
ATOM 751 O O . GLU A 1 92 ? 1.992 4.163 15.402 1.00 95.69 92 GLU A O 1
ATOM 756 N N . LEU A 1 93 ? -0.108 4.394 14.667 1.00 95.19 93 LEU A N 1
ATOM 757 C CA . LEU A 1 93 ? -0.107 3.127 13.924 1.00 95.19 93 LEU A CA 1
ATOM 758 C C . LEU A 1 93 ? 1.028 3.076 12.899 1.00 95.19 93 LEU A C 1
ATOM 760 O O . LEU A 1 93 ? 1.738 2.075 12.814 1.00 95.19 93 LEU A O 1
ATOM 764 N N . THR A 1 94 ? 1.230 4.166 12.158 1.00 94.50 94 THR A N 1
ATOM 765 C CA . THR A 1 94 ? 2.305 4.266 11.161 1.00 94.50 94 THR A CA 1
ATOM 766 C C . THR A 1 94 ? 3.682 4.189 11.824 1.00 94.50 94 THR A C 1
ATOM 768 O O . THR A 1 94 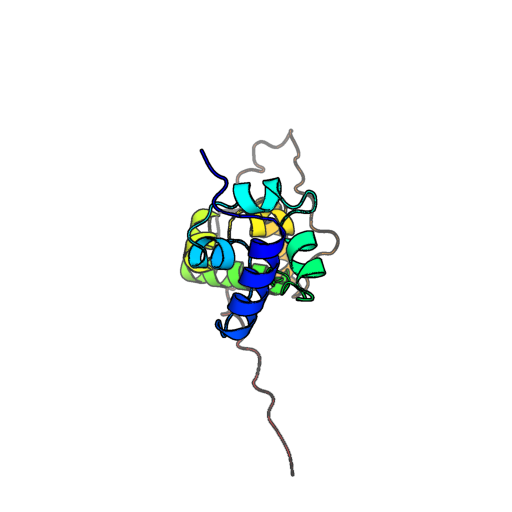? 4.551 3.469 11.341 1.00 94.50 94 THR A O 1
ATOM 771 N N . ALA A 1 95 ? 3.876 4.880 12.950 1.00 93.75 95 ALA A N 1
ATOM 772 C CA . ALA A 1 95 ? 5.138 4.882 13.684 1.00 93.75 95 ALA A CA 1
ATOM 773 C C . ALA A 1 95 ? 5.484 3.506 14.278 1.00 93.75 95 ALA A C 1
ATOM 775 O O . ALA A 1 95 ? 6.639 3.096 14.218 1.00 93.75 95 ALA A O 1
ATOM 776 N N . PHE A 1 96 ? 4.498 2.781 14.816 1.00 94.00 96 PHE A N 1
ATOM 777 C CA . PHE A 1 96 ? 4.721 1.476 15.449 1.00 94.00 96 PHE A CA 1
ATOM 778 C C . PHE A 1 96 ? 4.822 0.315 14.450 1.00 94.00 96 PHE A C 1
ATOM 780 O O . PHE A 1 96 ? 5.567 -0.629 14.696 1.00 94.00 96 PHE A O 1
ATOM 787 N N . THR A 1 97 ? 4.085 0.355 13.335 1.00 93.31 97 THR A N 1
ATOM 788 C CA . THR A 1 97 ? 4.044 -0.763 12.366 1.00 93.31 97 THR A CA 1
ATOM 789 C C . THR A 1 97 ? 4.883 -0.543 11.111 1.00 93.31 97 THR A C 1
ATOM 791 O O . THR A 1 97 ? 5.157 -1.498 10.385 1.00 93.31 97 THR A O 1
ATOM 794 N N . GLY A 1 98 ? 5.234 0.706 10.791 1.00 92.69 98 GLY A N 1
ATOM 795 C CA . GLY A 1 98 ? 5.774 1.079 9.481 1.00 92.69 98 GLY A CA 1
ATOM 796 C C . GLY A 1 98 ? 4.757 0.988 8.332 1.00 92.69 98 GLY A C 1
ATOM 797 O O . GLY A 1 98 ? 5.114 1.242 7.183 1.00 92.69 98 GLY A O 1
ATOM 798 N N . ILE A 1 99 ? 3.495 0.635 8.611 1.00 92.94 99 ILE A N 1
ATOM 799 C CA . ILE A 1 99 ? 2.425 0.532 7.615 1.00 92.94 99 ILE A CA 1
ATOM 800 C C . ILE A 1 99 ? 1.845 1.921 7.367 1.00 92.94 99 ILE A C 1
ATOM 802 O O . ILE A 1 99 ? 1.436 2.614 8.298 1.00 92.94 99 ILE A O 1
ATOM 806 N N . SER A 1 100 ? 1.779 2.319 6.096 1.00 93.12 100 SER A N 1
ATOM 807 C CA . SER A 1 100 ? 1.259 3.630 5.708 1.00 93.12 100 SER A CA 1
ATOM 808 C C . SER A 1 100 ? -0.208 3.814 6.111 1.00 93.12 100 SER A C 1
ATOM 810 O O . SER A 1 100 ? -1.008 2.880 6.023 1.00 93.12 100 SER A O 1
ATOM 812 N N . HIS A 1 101 ? -0.597 5.038 6.482 1.00 92.38 101 HIS A N 1
ATOM 813 C CA . HIS A 1 101 ? -2.000 5.340 6.792 1.00 92.38 101 HIS A CA 1
ATOM 814 C C . HIS A 1 101 ? -2.946 5.022 5.620 1.00 92.38 101 HIS A C 1
ATOM 816 O O . HIS A 1 101 ? -4.110 4.706 5.849 1.00 92.38 101 HIS A O 1
ATOM 822 N N . THR A 1 102 ? -2.464 5.132 4.375 1.00 91.81 102 THR A N 1
ATOM 823 C CA . THR A 1 102 ? -3.238 4.812 3.170 1.00 91.81 102 THR A CA 1
ATOM 824 C C . THR A 1 102 ? -3.578 3.333 3.141 1.00 91.81 102 THR A C 1
ATOM 826 O O . THR A 1 102 ? -4.741 3.006 2.977 1.00 91.81 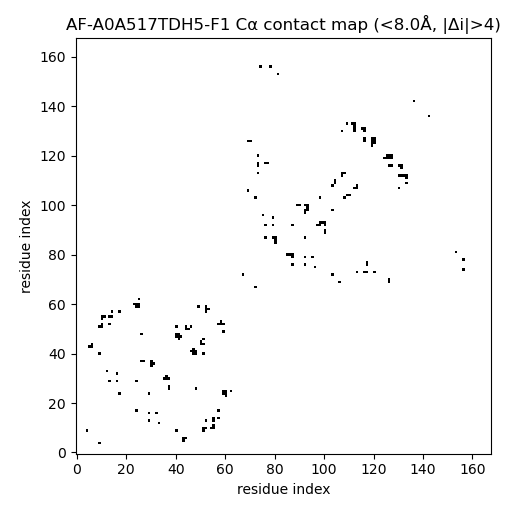102 THR A O 1
ATOM 829 N N . THR A 1 103 ? -2.627 2.452 3.472 1.00 92.75 103 THR A N 1
ATOM 830 C CA . THR A 1 103 ? -2.892 1.011 3.588 1.00 92.75 103 THR A CA 1
ATOM 831 C C . THR A 1 103 ? -3.986 0.722 4.613 1.00 92.75 103 THR A C 1
ATOM 833 O O . THR A 1 103 ? -4.908 -0.024 4.324 1.00 92.75 103 THR A O 1
ATOM 836 N N . TRP A 1 104 ? -3.955 1.342 5.794 1.00 93.62 104 TRP A N 1
ATOM 837 C CA . TRP A 1 104 ? -5.035 1.151 6.769 1.00 93.62 104 TRP A CA 1
ATOM 838 C C . TRP A 1 104 ? -6.397 1.638 6.259 1.00 93.62 104 TRP A C 1
ATOM 840 O O . TRP A 1 104 ? -7.423 1.004 6.511 1.00 93.62 104 TRP A O 1
ATOM 850 N N . ARG A 1 105 ? -6.408 2.767 5.544 1.00 92.06 105 ARG A N 1
ATOM 851 C CA . ARG A 1 105 ? -7.617 3.336 4.948 1.00 92.06 105 ARG A CA 1
ATOM 852 C C . ARG A 1 105 ? -8.164 2.461 3.824 1.00 92.06 105 ARG A C 1
ATOM 854 O O . ARG A 1 105 ? -9.371 2.314 3.741 1.00 92.06 105 ARG A O 1
ATOM 861 N N . ASP A 1 106 ? -7.313 1.855 3.010 1.00 90.62 106 ASP A N 1
ATOM 862 C CA . ASP A 1 106 ? -7.752 0.988 1.915 1.00 90.62 106 ASP A CA 1
ATOM 863 C C . ASP A 1 106 ? -8.483 -0.258 2.441 1.00 90.62 106 ASP A C 1
ATOM 865 O O . ASP A 1 106 ? -9.440 -0.716 1.825 1.00 90.62 106 ASP A O 1
ATOM 869 N N . TYR A 1 107 ? -8.079 -0.770 3.610 1.00 91.44 107 TYR A N 1
ATOM 870 C CA . TYR A 1 107 ? -8.710 -1.938 4.235 1.00 91.44 107 TYR A CA 1
ATOM 871 C C . TYR A 1 107 ? -9.985 -1.583 5.003 1.00 91.44 107 TYR A C 1
ATOM 873 O O . TYR A 1 107 ? -10.994 -2.263 4.861 1.00 91.44 107 TYR A O 1
ATOM 881 N N . PHE A 1 108 ? -9.964 -0.523 5.815 1.00 92.06 108 PHE A N 1
ATOM 882 C CA . PHE A 1 108 ? -11.068 -0.230 6.739 1.00 92.06 108 PHE A CA 1
ATOM 883 C C . PHE A 1 108 ? -11.887 1.005 6.371 1.00 92.06 108 PHE A C 1
ATOM 885 O O . PHE A 1 108 ? -12.878 1.278 7.033 1.00 92.06 108 PHE A O 1
ATOM 892 N N . GLN A 1 109 ? -11.512 1.753 5.334 1.00 90.31 109 GLN A N 1
ATOM 893 C CA . GLN A 1 109 ? -12.128 3.000 4.850 1.00 90.31 109 GLN A CA 1
ATOM 894 C C . GLN A 1 109 ? -12.058 4.173 5.838 1.00 90.31 109 GLN A C 1
ATOM 896 O O . GLN A 1 109 ? -11.582 5.257 5.501 1.00 90.31 109 GLN A O 1
ATOM 901 N N . THR A 1 110 ? -12.498 3.979 7.080 1.00 92.19 110 THR A N 1
ATOM 902 C CA . THR A 1 110 ? -12.538 5.002 8.125 1.00 92.19 110 THR A CA 1
ATOM 903 C C . THR A 1 110 ? -11.948 4.488 9.438 1.00 92.19 110 THR A C 1
ATOM 905 O O . THR A 1 110 ? -11.923 3.288 9.711 1.00 92.19 110 THR A O 1
ATOM 908 N N . LYS A 1 111 ? -11.500 5.412 10.303 1.00 92.12 111 LYS A N 1
ATOM 909 C CA . LYS A 1 111 ? -11.013 5.057 11.651 1.00 92.12 111 LYS A CA 1
ATOM 910 C C . LYS A 1 111 ? -12.119 4.401 12.479 1.00 92.12 111 LYS A C 1
ATOM 912 O O . LYS A 1 111 ? -11.860 3.475 13.237 1.00 92.12 111 LYS A O 1
ATOM 917 N N . ARG A 1 112 ? -13.356 4.863 12.286 1.00 90.06 112 ARG A N 1
ATOM 918 C CA . ARG A 1 112 ? -14.530 4.345 12.980 1.00 90.06 112 ARG A CA 1
ATOM 919 C C . ARG A 1 112 ? -14.799 2.887 12.617 1.00 90.06 112 ARG A C 1
ATOM 921 O O . ARG A 1 112 ? -15.025 2.076 13.505 1.00 90.06 112 ARG A O 1
ATOM 928 N N . THR A 1 113 ? -14.738 2.550 11.334 1.00 93.00 113 THR A N 1
ATOM 929 C CA . THR A 1 113 ? -14.903 1.172 10.857 1.00 93.00 113 THR A CA 1
ATOM 930 C C . THR A 1 113 ? -13.792 0.263 11.382 1.00 93.00 113 THR A C 1
ATOM 932 O O . THR A 1 113 ? -14.087 -0.860 11.779 1.00 93.00 113 THR A O 1
ATOM 935 N N . LEU A 1 114 ? -12.543 0.744 11.465 1.00 94.25 114 LEU A N 1
ATOM 936 C CA . LEU A 1 114 ? -11.439 0.009 12.099 1.00 94.25 114 LEU A CA 1
ATOM 937 C C . LEU A 1 114 ? -11.732 -0.293 13.579 1.00 94.25 114 LEU A C 1
ATOM 939 O O . LEU A 1 114 ? -11.618 -1.440 13.997 1.00 94.25 114 LEU A O 1
ATOM 943 N N . GLU A 1 115 ? -12.158 0.709 14.351 1.00 93.25 115 GLU A N 1
ATOM 944 C CA . GLU A 1 115 ? -12.512 0.552 15.771 1.00 93.25 115 GLU A CA 1
ATOM 945 C C . GLU A 1 115 ? -13.670 -0.440 15.969 1.00 93.25 115 GLU A C 1
ATOM 947 O O . GLU A 1 115 ? -13.573 -1.350 16.789 1.00 93.25 115 GLU A O 1
ATOM 952 N N . LEU A 1 116 ? -14.748 -0.313 15.186 1.00 92.00 116 LEU A N 1
ATOM 953 C CA . LEU A 1 116 ? -15.893 -1.231 15.243 1.00 92.00 116 LEU A CA 1
ATOM 954 C C . LEU A 1 116 ? -15.507 -2.660 14.842 1.00 92.00 116 LEU A C 1
ATOM 956 O O . LEU A 1 116 ? -15.939 -3.618 15.482 1.00 92.00 116 LEU A O 1
ATOM 960 N N . SER A 1 117 ? -14.671 -2.805 13.812 1.00 93.06 117 SER A N 1
ATOM 961 C CA . SER A 1 117 ? -14.166 -4.109 13.371 1.00 93.06 117 SER A CA 1
ATOM 962 C C . SER A 1 117 ? -13.279 -4.750 14.434 1.00 93.06 117 SER A C 1
ATOM 964 O O . SER A 1 117 ? -13.381 -5.953 14.655 1.00 93.06 117 SER A O 1
ATOM 966 N N . TYR A 1 118 ? -12.451 -3.958 15.123 1.00 93.81 118 TYR A N 1
ATOM 967 C CA . TYR A 1 118 ? -11.626 -4.430 16.232 1.00 93.81 118 TYR A CA 1
ATOM 968 C C . TYR A 1 118 ? -12.475 -4.900 17.415 1.00 93.81 118 TYR A C 1
ATOM 970 O O . TYR A 1 118 ? -12.267 -6.008 17.890 1.00 93.81 118 TYR A O 1
ATOM 978 N N . LEU A 1 119 ? -13.467 -4.114 17.844 1.00 91.38 119 LEU A N 1
ATOM 979 C CA . LEU A 1 119 ? -14.365 -4.499 18.941 1.00 91.38 119 LEU A CA 1
ATOM 980 C C . LEU A 1 119 ? -15.134 -5.787 18.629 1.00 91.38 119 LEU A C 1
ATOM 982 O O . LEU A 1 119 ? -15.273 -6.664 19.484 1.00 91.38 119 LEU A O 1
ATOM 986 N N . HIS A 1 120 ? -15.609 -5.922 17.387 1.00 90.06 120 HIS A N 1
ATOM 987 C CA . HIS A 1 120 ? -16.241 -7.154 16.938 1.00 90.06 120 HIS A CA 1
ATOM 988 C C . HIS A 1 120 ? -15.254 -8.325 16.993 1.00 90.06 120 HIS A C 1
ATOM 990 O O . HIS A 1 120 ? -15.566 -9.349 17.590 1.00 90.06 120 HIS A O 1
ATOM 996 N N . TYR A 1 121 ? -14.052 -8.148 16.443 1.00 90.62 121 TYR A N 1
ATOM 997 C CA . TYR A 1 121 ? -13.006 -9.168 16.422 1.00 90.62 121 TYR A CA 1
ATOM 998 C C . TYR A 1 121 ? -12.540 -9.586 17.822 1.00 90.62 121 TYR A C 1
ATOM 1000 O O . TYR A 1 121 ? -12.324 -10.768 18.060 1.00 90.62 121 TYR A O 1
ATOM 1008 N N . GLU A 1 122 ? -12.430 -8.658 18.769 1.00 88.50 122 GLU A N 1
ATOM 1009 C CA . GLU A 1 122 ? -12.091 -8.954 20.165 1.00 88.50 122 GLU A CA 1
ATOM 1010 C C . GLU A 1 122 ? -13.185 -9.790 20.847 1.00 88.50 122 GLU A C 1
ATOM 1012 O O . GLU A 1 122 ? -12.888 -10.696 21.622 1.00 88.50 122 GLU A O 1
ATOM 1017 N N . THR A 1 123 ? -14.451 -9.536 20.502 1.00 88.44 123 THR A N 1
ATOM 1018 C CA . THR A 1 123 ? -15.599 -10.252 21.074 1.00 88.44 123 THR A CA 1
ATOM 1019 C C . THR A 1 123 ? -15.805 -11.630 20.441 1.00 88.44 123 THR A C 1
ATOM 1021 O O . THR A 1 123 ? -16.130 -12.590 21.137 1.00 88.44 123 THR A O 1
ATOM 1024 N N . THR A 1 124 ? -15.659 -11.745 19.118 1.00 88.94 124 THR A N 1
ATOM 1025 C CA . THR A 1 124 ? -16.047 -12.947 18.356 1.00 88.94 124 THR A CA 1
ATOM 1026 C C . THR A 1 124 ? -14.865 -13.764 17.842 1.00 88.94 124 THR A C 1
ATOM 1028 O O . THR A 1 124 ? -15.047 -14.910 17.433 1.00 88.94 124 THR A O 1
ATOM 1031 N N . GLY A 1 125 ? -13.658 -13.195 17.817 1.00 87.44 125 GLY A N 1
ATOM 1032 C CA . GLY A 1 125 ? -12.492 -13.761 17.133 1.00 87.44 125 GLY A CA 1
ATOM 1033 C C . GLY A 1 125 ? -12.608 -13.764 15.604 1.00 87.44 125 GLY A C 1
ATOM 1034 O O . GLY A 1 125 ? -11.755 -14.342 14.930 1.00 87.44 125 GLY A O 1
ATOM 1035 N N . GLN A 1 126 ? -13.656 -13.157 15.038 1.00 85.62 126 GLN A N 1
ATOM 1036 C CA . GLN A 1 126 ? -13.940 -13.147 13.603 1.00 85.62 126 GLN A CA 1
ATOM 1037 C C . GLN A 1 126 ? -13.927 -11.723 13.050 1.00 85.62 126 GLN A C 1
ATOM 1039 O O . GLN A 1 126 ? -14.223 -10.759 13.750 1.00 85.62 126 GLN A O 1
ATOM 1044 N N . ILE A 1 127 ? -13.573 -11.579 11.773 1.00 80.94 127 ILE A N 1
ATOM 1045 C CA . ILE A 1 127 ? -13.671 -10.292 11.080 1.00 80.94 127 ILE A CA 1
ATOM 1046 C C . ILE A 1 127 ? -15.100 -10.162 10.546 1.00 80.94 127 ILE A C 1
ATOM 1048 O O . ILE A 1 127 ? -15.545 -11.064 9.829 1.00 80.94 127 ILE A O 1
ATOM 1052 N N . PRO A 1 128 ? -15.817 -9.068 10.848 1.00 74.81 128 PRO A N 1
ATOM 1053 C CA . PRO A 1 128 ? -17.152 -8.860 10.306 1.00 74.81 128 PRO A CA 1
ATOM 1054 C C . PRO A 1 128 ? -17.098 -8.753 8.774 1.00 74.81 128 PRO A C 1
ATOM 1056 O O . PRO A 1 128 ? -16.300 -7.993 8.221 1.00 74.81 128 PRO A O 1
ATOM 1059 N N . ASN A 1 129 ? -17.939 -9.537 8.095 1.00 75.31 129 ASN A N 1
ATOM 1060 C CA . ASN A 1 129 ? -18.108 -9.513 6.644 1.00 75.31 129 ASN A CA 1
ATOM 1061 C C . ASN A 1 129 ? -19.610 -9.406 6.300 1.00 75.31 129 ASN A C 1
ATOM 1063 O O . ASN A 1 129 ? -20.336 -10.372 6.545 1.00 75.31 129 ASN A O 1
ATOM 1067 N N . PRO A 1 130 ? -20.094 -8.279 5.741 1.00 78.50 130 PRO A N 1
ATOM 1068 C CA . PRO A 1 130 ? -19.332 -7.094 5.332 1.00 78.50 130 PRO A CA 1
ATOM 1069 C C . PRO A 1 130 ? -18.805 -6.275 6.522 1.00 78.50 130 PRO A C 1
ATOM 1071 O O . PRO A 1 130 ? -19.265 -6.429 7.655 1.00 78.50 130 PRO A O 1
ATOM 1074 N N . LEU A 1 131 ? -17.827 -5.401 6.257 1.00 77.44 131 LEU A N 1
ATOM 1075 C CA . LEU A 1 131 ? -17.323 -4.458 7.257 1.00 77.44 131 LEU A CA 1
ATOM 1076 C C . LEU A 1 131 ? -18.473 -3.581 7.784 1.00 77.44 131 LEU A C 1
ATOM 1078 O O . LEU A 1 131 ? -19.341 -3.190 7.000 1.00 77.44 131 LEU A O 1
ATOM 1082 N N . PRO A 1 132 ? -18.483 -3.241 9.085 1.00 74.88 132 PRO A N 1
ATOM 1083 C CA . PRO A 1 132 ? -19.534 -2.421 9.661 1.00 74.88 132 PRO A CA 1
ATOM 1084 C C . PRO A 1 132 ? -19.521 -1.037 9.015 1.00 74.88 132 PRO A C 1
ATOM 1086 O O . PRO A 1 132 ? -18.516 -0.315 9.057 1.00 74.88 132 PRO A O 1
ATOM 1089 N N . GLU A 1 133 ? -20.651 -0.658 8.426 1.00 74.00 133 GLU A N 1
ATOM 1090 C CA . GLU A 1 133 ? -20.824 0.691 7.912 1.00 74.00 133 GLU A CA 1
ATOM 1091 C C . GLU A 1 133 ? -20.759 1.673 9.086 1.00 74.00 133 GLU A C 1
ATOM 1093 O O . GLU A 1 133 ? -21.403 1.456 10.121 1.00 74.00 133 GLU A O 1
ATOM 1098 N N . PRO A 1 134 ? -19.975 2.758 8.976 1.00 67.44 134 PRO A N 1
ATOM 1099 C CA . PRO A 1 134 ? -20.060 3.821 9.951 1.00 67.44 134 PRO A CA 1
ATOM 1100 C C . PRO A 1 134 ? -21.466 4.401 9.810 1.00 67.44 134 PRO A C 1
ATOM 1102 O O . PRO A 1 134 ? -21.761 5.076 8.828 1.00 67.44 134 PRO A O 1
ATOM 1105 N N . THR A 1 135 ? -22.354 4.124 10.763 1.00 60.06 135 THR A N 1
ATOM 1106 C CA . THR A 1 135 ? -23.662 4.777 10.827 1.00 60.06 135 THR A CA 1
ATOM 1107 C C . THR A 1 135 ? -23.421 6.261 11.078 1.00 60.06 135 THR A C 1
ATOM 1109 O O . THR A 1 135 ? -23.326 6.709 12.221 1.00 60.06 135 THR A O 1
ATOM 1112 N N . VAL A 1 136 ? -23.252 7.025 9.999 1.00 55.69 136 VAL A N 1
ATOM 1113 C CA . VAL A 1 136 ? -23.263 8.483 10.011 1.00 55.69 136 VAL A CA 1
ATOM 1114 C C . VAL A 1 136 ? -24.720 8.846 10.218 1.00 55.69 136 VAL A C 1
ATOM 1116 O O . VAL A 1 136 ? -25.465 9.009 9.262 1.00 55.69 136 VAL A O 1
ATOM 1119 N N . ASN A 1 137 ? -25.162 8.860 11.471 1.00 53.16 137 ASN A N 1
ATOM 1120 C CA . ASN A 1 137 ? -26.471 9.386 11.801 1.00 53.16 137 ASN A CA 1
ATOM 1121 C C . ASN A 1 137 ? -26.288 10.901 11.988 1.00 53.16 137 ASN A C 1
ATOM 1123 O O . ASN A 1 137 ? -25.761 11.316 13.021 1.00 53.16 137 ASN A O 1
ATOM 1127 N N . PRO A 1 138 ? -26.640 11.748 10.999 1.00 54.94 138 PRO A N 1
ATOM 1128 C CA . PRO A 1 138 ? -26.374 13.188 11.056 1.00 54.94 138 PRO A CA 1
ATOM 1129 C C . PRO A 1 138 ? -27.167 13.908 12.160 1.00 54.94 138 PRO A C 1
ATOM 1131 O O . PRO A 1 138 ? -26.935 15.087 12.405 1.00 54.94 138 PRO A O 1
ATOM 1134 N N . ALA A 1 139 ? -28.096 13.211 12.820 1.00 56.50 139 ALA A N 1
ATOM 1135 C CA . ALA A 1 139 ? -28.955 13.745 13.868 1.00 56.50 139 ALA A CA 1
ATOM 1136 C C . ALA A 1 139 ? -28.433 13.518 15.299 1.00 56.50 139 ALA A C 1
ATOM 1138 O O . ALA A 1 139 ? -29.063 14.007 16.234 1.00 56.50 139 ALA A O 1
ATOM 1139 N N . ASP A 1 140 ? -27.317 12.803 15.492 1.00 52.75 140 ASP A N 1
ATOM 1140 C CA . ASP A 1 140 ? -26.823 12.474 16.833 1.00 52.75 140 ASP A CA 1
ATOM 1141 C C . ASP A 1 140 ? -25.474 13.157 17.147 1.00 52.75 140 ASP A C 1
ATOM 1143 O O . ASP A 1 140 ? -24.405 12.594 16.887 1.00 52.75 140 ASP A O 1
ATOM 1147 N N . PRO A 1 141 ? -25.481 14.382 17.712 1.00 54.72 141 PRO A N 1
ATOM 1148 C CA . PRO A 1 141 ? -24.260 15.092 18.097 1.00 54.72 141 PRO A CA 1
ATOM 1149 C C . PRO A 1 141 ? -23.477 14.397 19.229 1.00 54.72 141 PRO A C 1
ATOM 1151 O O . PRO A 1 141 ? -22.354 14.806 19.521 1.00 54.72 141 PRO A O 1
ATOM 1154 N N . GLN A 1 142 ? -24.022 13.340 19.850 1.00 52.59 142 GLN A N 1
ATOM 1155 C CA . GLN A 1 142 ? -23.336 12.526 20.861 1.00 52.59 142 GLN A CA 1
ATOM 1156 C C . GLN A 1 142 ? -22.583 11.322 20.266 1.00 52.59 142 GLN A C 1
ATOM 1158 O O . GLN A 1 142 ? -21.752 10.732 20.954 1.00 52.59 142 GLN A O 1
ATOM 1163 N N . ALA A 1 143 ? -22.754 10.997 18.976 1.00 49.94 143 ALA A N 1
ATOM 1164 C CA . ALA A 1 143 ? -22.057 9.877 18.322 1.00 49.94 143 ALA A CA 1
ATOM 1165 C C . ALA A 1 143 ? -20.517 10.039 18.246 1.00 49.94 143 ALA A C 1
ATOM 1167 O O . ALA A 1 143 ? -19.805 9.097 17.890 1.00 49.94 143 ALA A O 1
ATOM 1168 N N . GLY A 1 144 ? -19.992 11.221 18.597 1.00 49.38 144 GLY A N 1
ATOM 1169 C CA . GLY A 1 144 ? -18.560 11.505 18.729 1.00 49.38 144 GLY A CA 1
ATOM 1170 C C . GLY A 1 144 ? -17.948 11.143 20.089 1.00 49.38 144 GLY A C 1
ATOM 1171 O O . GLY A 1 144 ? -16.722 11.076 20.191 1.00 49.38 144 GLY A O 1
ATOM 1172 N N . MET A 1 145 ? -18.757 10.881 21.121 1.00 47.09 145 MET A N 1
ATOM 1173 C CA . MET A 1 145 ? -18.269 10.341 22.390 1.00 47.09 145 MET A CA 1
ATOM 1174 C C . MET A 1 145 ? -18.358 8.818 22.350 1.00 47.09 145 MET A C 1
ATOM 1176 O O . MET A 1 145 ? -19.379 8.211 22.663 1.00 47.09 145 MET A O 1
ATOM 1180 N N . LEU A 1 146 ? -17.249 8.179 21.974 1.00 53.12 146 LEU A N 1
ATOM 1181 C CA . LEU A 1 146 ? -17.013 6.806 22.411 1.00 53.12 146 LEU A CA 1
ATOM 1182 C C . LEU A 1 146 ? -17.182 6.747 23.939 1.00 53.12 146 LEU A C 1
ATOM 1184 O O . LEU A 1 146 ? -16.734 7.680 24.612 1.00 53.12 146 LEU A O 1
ATOM 1188 N N . PRO A 1 147 ? -17.795 5.686 24.494 1.00 49.19 147 PRO A N 1
ATOM 1189 C CA . PRO A 1 147 ? -17.874 5.524 25.938 1.00 49.19 147 PRO A CA 1
ATOM 1190 C C . PRO A 1 147 ? -16.470 5.670 26.531 1.00 49.19 147 PRO A C 1
ATOM 1192 O O . PRO A 1 147 ? -15.530 5.004 26.088 1.00 49.19 147 PRO A O 1
ATOM 1195 N N . SER A 1 148 ? -16.328 6.598 27.484 1.00 48.19 148 SER A N 1
ATOM 1196 C CA . SER A 1 148 ? -15.087 6.838 28.219 1.00 48.19 148 SER A CA 1
ATOM 1197 C C . SER A 1 148 ? -14.516 5.509 28.697 1.00 48.19 148 SER A C 1
ATOM 1199 O O . SER A 1 148 ? -15.187 4.713 29.352 1.00 48.19 148 SER A O 1
ATOM 1201 N N . PHE A 1 149 ? -13.289 5.250 28.271 1.00 52.47 149 PHE A N 1
ATOM 1202 C CA . PHE A 1 149 ? -12.763 3.906 28.147 1.00 52.47 149 PHE A CA 1
ATOM 1203 C C . PHE A 1 149 ? -12.383 3.282 29.497 1.00 52.47 149 PHE A C 1
ATOM 1205 O O . PHE A 1 149 ? -11.355 3.612 30.082 1.00 52.47 149 PHE A O 1
ATOM 1212 N N . LEU A 1 150 ? -13.182 2.316 29.947 1.00 46.59 150 LEU A N 1
ATOM 1213 C CA . LEU A 1 150 ? -12.699 1.125 30.644 1.00 46.59 150 LEU A CA 1
ATOM 1214 C C . LEU A 1 150 ? -12.481 0.079 29.543 1.00 46.59 150 LEU A C 1
ATOM 1216 O O . LEU A 1 150 ? -13.470 -0.374 28.980 1.00 46.59 150 LEU A O 1
ATOM 1220 N N . MET A 1 151 ? -11.227 -0.269 29.206 1.00 54.41 151 MET A N 1
ATOM 1221 C CA . MET A 1 151 ? -10.917 -1.447 28.368 1.00 54.41 151 MET A CA 1
ATOM 1222 C C . MET A 1 151 ? -11.409 -2.681 29.142 1.00 54.41 151 MET A C 1
ATOM 1224 O O . MET A 1 151 ? -10.750 -3.051 30.121 1.00 54.41 151 MET A O 1
ATOM 1228 N N . PRO A 1 152 ? -12.546 -3.316 28.797 1.00 45.38 152 PRO A N 1
ATOM 1229 C CA . PRO A 1 152 ? -13.002 -4.489 29.520 1.00 45.38 152 PRO A CA 1
ATOM 1230 C C . PRO A 1 152 ? -12.122 -5.659 29.081 1.00 4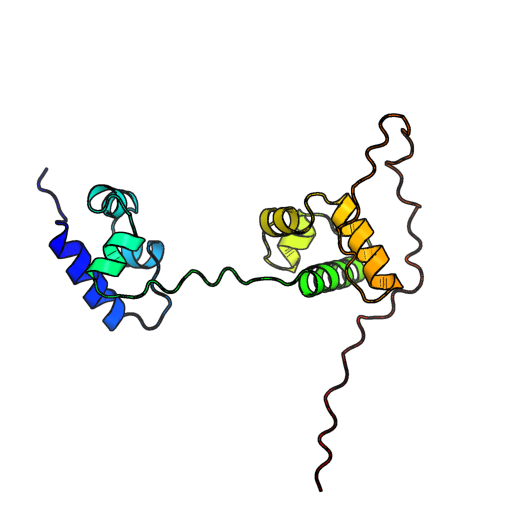5.38 152 PRO A C 1
ATOM 1232 O O . PRO A 1 152 ? -12.201 -6.105 27.945 1.00 45.38 152 PRO A O 1
ATOM 1235 N N . GLY A 1 153 ? -11.265 -6.145 29.977 1.00 51.81 153 GLY A N 1
ATOM 1236 C CA . GLY A 1 153 ? -10.606 -7.438 29.795 1.00 51.81 153 GLY A CA 1
ATOM 1237 C C . GLY A 1 153 ? -9.576 -7.509 28.666 1.00 51.81 153 GLY A C 1
ATOM 1238 O O . GLY A 1 153 ? -9.582 -8.484 27.925 1.00 51.81 153 GLY A O 1
ATOM 1239 N N . MET A 1 154 ? -8.648 -6.545 28.581 1.00 52.81 154 MET A N 1
ATOM 1240 C CA . MET A 1 154 ? -7.411 -6.707 27.799 1.00 52.81 154 MET A CA 1
ATOM 1241 C C . MET A 1 154 ? -6.585 -7.875 28.357 1.00 52.81 154 MET A C 1
ATOM 1243 O O . MET A 1 154 ? -5.664 -7.702 29.159 1.00 52.81 154 MET A O 1
ATOM 1247 N N . THR A 1 155 ? -6.927 -9.093 27.956 1.00 58.81 155 THR A N 1
ATOM 1248 C CA . THR A 1 155 ? -6.009 -10.218 28.037 1.00 58.81 155 THR A CA 1
ATOM 1249 C C . THR A 1 155 ? -4.924 -9.990 26.989 1.00 58.81 155 THR A C 1
ATOM 1251 O O . THR A 1 155 ? -5.253 -9.587 25.870 1.00 58.81 155 THR A O 1
ATOM 1254 N N . PRO A 1 156 ? -3.640 -10.206 27.316 1.00 52.88 156 PRO A N 1
ATOM 1255 C CA . PRO A 1 156 ? -2.573 -10.107 26.328 1.00 52.88 156 PRO A CA 1
ATOM 1256 C C . PRO A 1 156 ? -2.922 -10.970 25.105 1.00 52.88 156 PRO A C 1
ATOM 1258 O O . PRO A 1 156 ? -3.553 -12.018 25.287 1.00 52.88 156 PRO A O 1
ATOM 1261 N N . PRO A 1 157 ? -2.550 -10.547 23.879 1.00 54.88 157 PRO A N 1
ATOM 1262 C CA . PRO A 1 157 ? -2.762 -11.357 22.687 1.00 54.88 157 PRO A CA 1
ATOM 1263 C C . PRO A 1 157 ? -2.205 -12.747 22.973 1.00 54.88 157 PRO A C 1
ATOM 1265 O O . PRO A 1 157 ? -1.036 -12.899 23.320 1.00 54.88 157 PRO A O 1
ATOM 1268 N N . ASN A 1 158 ? -3.101 -13.729 22.948 1.00 50.94 158 ASN A N 1
ATOM 1269 C CA . ASN A 1 158 ? -2.808 -15.101 23.310 1.00 50.94 158 ASN A CA 1
ATOM 1270 C C . ASN A 1 158 ? -1.711 -15.585 22.354 1.00 50.94 158 ASN A C 1
ATOM 1272 O O . ASN A 1 158 ? -1.972 -15.754 21.163 1.00 50.94 158 ASN A O 1
ATOM 1276 N N . ASP A 1 159 ? -0.482 -15.729 22.856 1.00 49.97 159 ASP A N 1
ATOM 1277 C CA . ASP A 1 159 ? 0.630 -16.354 22.145 1.00 49.97 159 ASP A CA 1
ATOM 1278 C C . ASP A 1 159 ? 0.159 -17.749 21.735 1.00 49.97 159 ASP A C 1
ATOM 1280 O O . ASP A 1 159 ? 0.070 -18.679 22.542 1.00 49.97 159 ASP A O 1
ATOM 1284 N N . THR A 1 160 ? -0.276 -17.866 20.483 1.00 52.50 160 THR A N 1
ATOM 1285 C CA . THR A 1 160 ? -0.895 -19.082 19.972 1.00 52.50 160 THR A CA 1
ATOM 1286 C C . THR A 1 160 ? 0.140 -20.197 20.046 1.00 52.50 160 THR A C 1
ATOM 1288 O O . THR A 1 160 ? 1.107 -20.224 19.292 1.00 52.50 160 THR A O 1
ATOM 1291 N N . LYS A 1 161 ? -0.071 -21.082 21.025 1.00 46.84 161 LYS A N 1
ATOM 1292 C CA . LYS A 1 161 ? 0.416 -22.457 21.160 1.00 46.84 161 LYS A CA 1
ATOM 1293 C C . LYS A 1 161 ? 1.343 -22.904 20.023 1.00 46.84 161 LYS A C 1
ATOM 1295 O O . LYS A 1 161 ? 0.885 -23.222 18.926 1.00 46.84 161 LYS A O 1
ATOM 1300 N N . LYS A 1 162 ? 2.636 -23.056 20.339 1.00 42.84 162 LYS A N 1
ATOM 1301 C CA . LYS A 1 162 ? 3.535 -23.928 19.570 1.00 42.84 162 LYS A CA 1
ATOM 1302 C C . LYS A 1 162 ? 2.850 -25.290 19.373 1.00 42.84 162 LYS A C 1
ATOM 1304 O O . LYS A 1 162 ? 2.381 -25.853 20.366 1.00 42.84 162 LYS A O 1
ATOM 1309 N N . PRO A 1 163 ? 2.804 -25.845 18.151 1.00 51.31 163 PRO A N 1
ATOM 1310 C CA . PRO A 1 163 ? 2.346 -27.210 17.956 1.00 51.31 163 PRO A CA 1
ATOM 1311 C C . PRO A 1 163 ? 3.287 -28.144 18.721 1.00 51.31 163 PRO A C 1
ATOM 1313 O O . PRO A 1 163 ? 4.490 -28.194 18.468 1.00 51.31 163 PRO A O 1
ATOM 1316 N N . THR A 1 164 ? 2.742 -28.852 19.706 1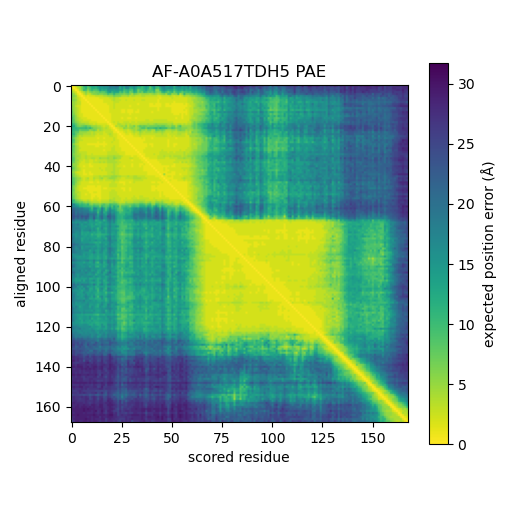.00 54.84 164 THR A N 1
ATOM 1317 C CA . THR A 1 164 ? 3.432 -29.947 20.380 1.00 54.84 164 THR A CA 1
ATOM 1318 C C . THR A 1 164 ? 3.607 -31.063 19.357 1.00 54.84 164 THR A C 1
ATOM 1320 O O . THR A 1 164 ? 2.672 -31.805 19.064 1.00 54.84 164 THR A O 1
ATOM 1323 N N . THR A 1 165 ? 4.798 -31.153 18.769 1.00 60.91 165 THR A N 1
ATOM 1324 C CA . THR A 1 165 ? 5.218 -32.318 17.994 1.00 60.91 165 THR A CA 1
ATOM 1325 C C . THR A 1 165 ? 5.220 -33.521 18.927 1.00 60.91 165 THR A C 1
ATOM 1327 O O . THR A 1 165 ? 6.083 -33.642 19.791 1.00 60.91 165 THR A O 1
ATOM 1330 N N . ASN A 1 166 ? 4.234 -34.395 18.754 1.00 60.38 166 ASN A N 1
ATOM 1331 C CA . ASN A 1 166 ? 4.229 -35.730 19.325 1.00 60.38 166 ASN A CA 1
ATOM 1332 C C . ASN A 1 166 ? 4.454 -36.730 18.184 1.00 60.38 166 ASN A C 1
ATOM 1334 O O . ASN A 1 166 ? 3.562 -36.947 17.365 1.00 60.38 166 ASN A O 1
ATOM 1338 N N . LYS A 1 167 ? 5.669 -37.270 18.113 1.00 60.75 167 LYS A N 1
ATOM 1339 C CA . LYS A 1 167 ? 6.057 -38.528 17.456 1.00 60.75 167 LYS A CA 1
ATOM 1340 C C . LYS A 1 167 ? 7.258 -39.019 18.278 1.00 60.75 167 LYS A C 1
ATOM 1342 O O . LYS A 1 167 ? 8.205 -38.253 18.428 1.00 60.75 167 LYS A O 1
ATOM 1347 N N . GLY A 1 168 ? 7.215 -40.151 18.972 1.00 64.88 168 GLY A N 1
ATOM 1348 C CA . GLY A 1 168 ? 6.654 -41.434 18.554 1.00 64.88 168 GLY A CA 1
ATOM 1349 C C . GLY A 1 168 ? 7.812 -42.260 18.037 1.00 64.88 168 GLY A C 1
ATOM 1350 O O . GLY A 1 168 ? 8.272 -41.913 16.928 1.00 64.88 168 GLY A O 1
#

Organism: NCBI:txid2528027

Solvent-accessible surface area (backbone atoms only — not comparable to full-atom values): 10721 Å² total; per-residue (Å²): 134,85,76,94,70,51,64,68,56,52,33,53,50,49,46,53,46,63,74,70,48,96,65,88,61,43,68,68,58,52,24,60,74,71,72,48,57,73,67,57,48,50,69,68,23,92,66,23,67,61,46,47,24,58,76,44,72,41,82,63,59,67,80,76,68,77,79,74,48,73,65,58,52,44,50,51,50,50,54,47,18,60,75,68,75,41,84,68,50,64,70,54,48,24,70,77,68,72,47,53,58,63,60,56,33,75,76,40,69,43,74,63,24,43,52,54,39,39,57,45,24,74,76,68,76,44,79,62,83,72,69,63,73,73,82,80,57,93,86,48,90,62,77,79,61,68,77,82,80,74,79,83,77,82,65,74,83,74,80,78,71,76,82,80,85,83,77,134